Protein AF-A0A4Q2YCP3-F1 (afdb_monomer)

Secondary structure (DSSP, 8-state):
-PPP------THHHHHHHTTBSTTSSBS-HHHHHHHHHHHHHHHHHHHHHHHHHHHHHHHHTS-GGGPPP--HHHHHHHHHHHHHT-

Foldseek 3Di:
DDDDDDDDDDDPVVVVLVCQEDDNHPHPDSVRVVVVVVVVVVVVVVVVVVVVVCVV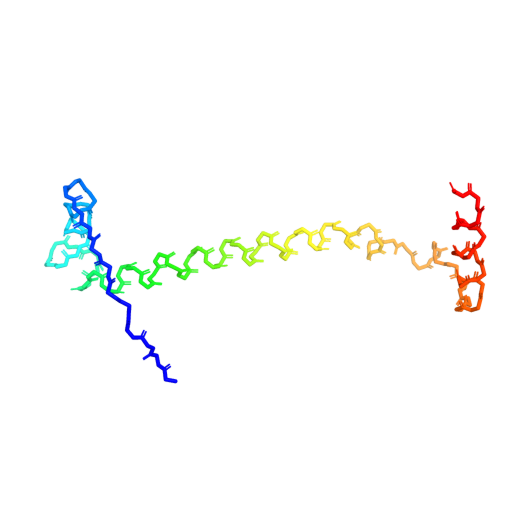CVVVVVDDPVPDDDDDPVVVVVVVVVVVVVD

pLDDT: mean 89.93, std 6.57, range [55.5, 96.88]

Solvent-accessible surface area (backbone atoms only — not comparable to full-atom values): 5375 Å² total; per-residue (Å²): 133,91,80,89,82,91,82,88,66,62,74,71,56,35,54,55,49,52,64,39,23,41,99,88,21,93,24,84,35,66,69,56,48,50,53,50,52,52,48,54,49,49,51,52,53,51,50,51,54,50,49,53,51,49,60,69,43,43,65,67,73,71,50,60,76,88,78,62,74,95,79,58,70,68,59,52,55,50,52,54,52,51,58,59,73,75,108

Mean predicted aligned error: 8.57 Å

Sequence (87 aa):
MAEGINVRFAGRLQRFIEARTGSNGTYQSASEYIRDLVRHDFEREYESQKEALYQELKAGAAAPVSGFLPLDVEDVIRDAKMRRAAR

Structure (mmCIF, N/CA/C/O backbone):
data_AF-A0A4Q2YCP3-F1
#
_entry.id   AF-A0A4Q2YCP3-F1
#
loop_
_atom_site.group_PDB
_atom_site.id
_atom_site.type_symbol
_atom_site.label_atom_id
_atom_site.label_alt_id
_atom_site.label_comp_id
_atom_site.label_asym_id
_atom_site.label_entity_id
_atom_site.label_seq_id
_atom_site.pdbx_PDB_ins_code
_atom_site.Cartn_x
_atom_site.Cartn_y
_atom_site.Cartn_z
_atom_site.occupancy
_atom_site.B_iso_or_equiv
_atom_site.auth_seq_id
_atom_site.auth_comp_id
_atom_site.auth_asym_id
_atom_site.auth_atom_id
_atom_site.pdbx_PDB_model_num
ATOM 1 N N . MET A 1 1 ? 9.698 12.924 13.866 1.00 55.50 1 MET A N 1
ATOM 2 C CA . MET A 1 1 ? 8.710 13.018 14.964 1.00 55.50 1 MET A CA 1
ATOM 3 C C . MET A 1 1 ? 7.363 12.623 14.387 1.00 55.50 1 MET A C 1
ATOM 5 O O . MET A 1 1 ? 7.097 13.023 13.264 1.00 55.50 1 MET A O 1
ATOM 9 N N . ALA A 1 2 ? 6.571 11.796 15.072 1.00 69.62 2 ALA A N 1
ATOM 10 C CA 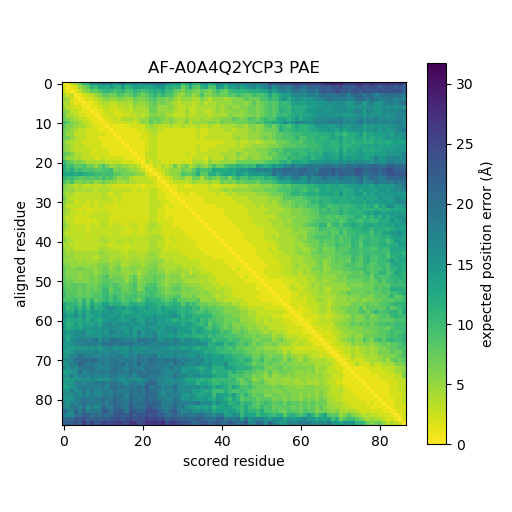. ALA A 1 2 ? 5.227 11.463 14.599 1.00 69.62 2 ALA A CA 1
ATOM 11 C C . ALA A 1 2 ? 4.272 12.613 14.947 1.00 69.62 2 ALA A C 1
ATOM 13 O O . ALA A 1 2 ? 4.255 13.061 16.093 1.00 69.62 2 ALA A O 1
ATOM 14 N N . GLU A 1 3 ? 3.510 13.092 13.968 1.00 87.19 3 GLU A N 1
ATOM 15 C CA . GLU A 1 3 ? 2.502 14.135 14.159 1.00 87.19 3 GLU A CA 1
ATOM 16 C C . GLU A 1 3 ? 1.129 13.496 14.407 1.00 87.19 3 GLU A C 1
ATOM 18 O O . GLU A 1 3 ? 0.773 12.487 13.794 1.00 87.19 3 GLU A O 1
ATOM 23 N N . GLY A 1 4 ? 0.375 14.040 15.363 1.00 84.12 4 GLY A N 1
ATOM 24 C CA . GLY A 1 4 ? -0.951 13.537 15.708 1.00 84.12 4 GLY A CA 1
ATOM 25 C C . GLY A 1 4 ? -2.013 14.049 14.739 1.00 84.12 4 GLY A C 1
ATOM 26 O O . GLY A 1 4 ? -2.087 15.245 14.478 1.00 84.12 4 GLY A O 1
ATOM 27 N N . ILE A 1 5 ? -2.880 13.158 14.259 1.00 86.56 5 ILE A N 1
ATOM 28 C CA . ILE A 1 5 ? -4.024 13.511 13.410 1.00 86.56 5 ILE A CA 1
ATOM 29 C C . ILE A 1 5 ? -5.304 13.391 14.246 1.00 86.56 5 ILE A C 1
ATOM 31 O O . ILE A 1 5 ? -5.517 12.380 14.916 1.00 86.56 5 ILE A O 1
ATOM 35 N N . ASN A 1 6 ? -6.168 14.410 14.211 1.00 89.38 6 ASN A N 1
ATOM 36 C CA . ASN A 1 6 ? -7.496 14.349 14.825 1.00 89.38 6 ASN A CA 1
ATOM 37 C C . ASN A 1 6 ? -8.533 13.957 13.767 1.00 89.38 6 ASN A C 1
ATOM 39 O O . ASN A 1 6 ? -8.744 14.692 12.805 1.00 89.38 6 ASN A O 1
ATOM 43 N N . VAL A 1 7 ? -9.185 12.810 13.954 1.00 88.06 7 VAL A N 1
ATOM 44 C CA . VAL A 1 7 ? -10.230 12.317 13.050 1.00 88.06 7 VAL A CA 1
ATOM 45 C C . VAL A 1 7 ? -11.514 12.118 13.841 1.00 88.06 7 VAL A C 1
ATOM 47 O O . VAL A 1 7 ? -11.507 11.503 14.907 1.00 88.06 7 VAL A O 1
ATOM 50 N N . ARG A 1 8 ? -12.630 12.631 13.315 1.00 90.69 8 ARG A N 1
ATOM 51 C CA . ARG A 1 8 ? -13.957 12.476 13.919 1.00 90.69 8 ARG A CA 1
ATOM 52 C C . ARG A 1 8 ? -14.769 11.461 13.127 1.00 90.69 8 ARG A C 1
ATOM 54 O O . ARG A 1 8 ? -15.005 11.650 11.938 1.00 90.69 8 ARG A O 1
ATOM 61 N N . PHE A 1 9 ? -15.238 10.422 13.807 1.00 89.06 9 PHE A N 1
ATOM 62 C CA . PHE A 1 9 ? -16.175 9.445 13.258 1.00 89.06 9 PHE A CA 1
ATOM 63 C C . PHE A 1 9 ? -17.546 9.648 13.897 1.00 89.06 9 PHE A C 1
ATOM 65 O O . PHE A 1 9 ? -17.633 9.941 15.085 1.00 89.06 9 PHE A O 1
ATOM 72 N N . ALA A 1 10 ? -18.616 9.482 13.118 1.00 92.69 10 ALA A N 1
ATOM 73 C CA . ALA A 1 10 ? -19.983 9.633 13.603 1.00 92.69 10 ALA A CA 1
ATOM 74 C C . ALA A 1 10 ? -20.848 8.416 13.255 1.00 92.69 10 ALA A C 1
ATOM 76 O O . ALA A 1 10 ? -20.619 7.707 12.267 1.00 92.69 10 ALA A O 1
ATOM 77 N N . GLY A 1 11 ? -21.873 8.180 14.075 1.00 94.12 11 GLY A N 1
ATOM 78 C CA . GLY A 1 11 ? -22.926 7.207 13.800 1.00 94.12 11 GLY A CA 1
ATOM 79 C C . GLY A 1 11 ? -22.408 5.773 13.676 1.00 94.12 11 GLY A C 1
ATOM 80 O O . GLY A 1 11 ? -21.863 5.206 14.620 1.00 94.12 11 GLY A O 1
ATOM 81 N N . ARG A 1 12 ? -22.626 5.150 12.512 1.00 94.50 12 ARG A N 1
ATOM 82 C CA . ARG A 1 12 ? -22.291 3.733 12.288 1.00 94.50 12 ARG A CA 1
ATOM 83 C C . ARG A 1 12 ? -20.785 3.466 12.335 1.00 94.50 12 ARG A C 1
ATOM 85 O O . ARG A 1 12 ? -20.392 2.414 12.827 1.00 94.50 12 ARG A O 1
ATOM 92 N N . LEU A 1 13 ? -19.965 4.400 11.851 1.00 91.81 13 LEU A N 1
ATOM 93 C CA . LEU A 1 13 ? -18.506 4.246 11.840 1.00 91.81 13 LEU A CA 1
ATOM 94 C C . LEU A 1 13 ? -17.924 4.314 13.250 1.00 91.81 13 LEU A C 1
ATOM 96 O O . LEU A 1 13 ? -17.057 3.515 13.584 1.00 91.81 13 LEU A O 1
ATOM 100 N N . GLN A 1 14 ? -18.457 5.201 14.093 1.00 92.62 14 GLN A N 1
ATOM 101 C CA . GLN A 1 14 ? -18.077 5.265 15.501 1.00 92.62 14 GLN A CA 1
ATOM 102 C C . GLN A 1 14 ? -18.357 3.928 16.201 1.00 92.62 14 GLN A C 1
ATOM 104 O O . GLN A 1 14 ? -17.436 3.332 16.749 1.00 92.62 14 GLN A O 1
ATOM 109 N N . ARG A 1 15 ? -19.585 3.399 16.082 1.00 92.31 15 ARG A N 1
ATOM 110 C CA . ARG A 1 15 ? -19.952 2.094 16.667 1.00 92.31 15 ARG A CA 1
ATOM 111 C C . ARG A 1 15 ? -19.088 0.943 16.153 1.00 92.31 15 ARG A C 1
ATOM 113 O O . ARG A 1 15 ? -18.802 0.002 16.884 1.00 92.31 15 ARG A O 1
ATOM 120 N N . PHE A 1 16 ? -18.688 1.000 14.885 1.00 91.94 16 PHE A N 1
ATOM 121 C CA . PHE A 1 16 ? -17.820 -0.009 14.287 1.00 91.94 16 PHE A CA 1
ATOM 122 C C . PHE A 1 16 ? -16.400 0.022 14.867 1.00 91.94 16 PHE A C 1
ATOM 124 O O . PHE A 1 16 ? -15.823 -1.037 15.099 1.00 91.94 16 PHE A O 1
ATOM 131 N N . ILE A 1 17 ? -15.850 1.214 15.115 1.00 92.12 17 ILE A N 1
ATOM 132 C CA . ILE A 1 17 ? -14.551 1.370 15.781 1.00 92.12 17 ILE A CA 1
ATOM 133 C C . ILE A 1 17 ? -14.663 0.931 17.240 1.00 92.12 17 ILE A C 1
ATOM 135 O O . ILE A 1 17 ? -13.848 0.133 17.687 1.00 92.12 17 ILE A O 1
ATOM 139 N N . GLU A 1 18 ? -15.708 1.366 17.949 1.00 90.56 18 GLU A N 1
ATOM 140 C CA . GLU A 1 18 ? -15.970 0.974 19.339 1.00 90.56 18 GLU A CA 1
ATOM 141 C C . GLU A 1 18 ? -16.032 -0.551 19.494 1.00 90.56 18 GLU A C 1
ATOM 143 O O . GLU A 1 18 ? -15.396 -1.087 20.391 1.00 90.56 18 GLU A O 1
ATOM 148 N N . ALA A 1 19 ? -16.687 -1.270 18.575 1.00 91.69 19 ALA A N 1
ATOM 149 C CA . ALA A 1 19 ? -16.753 -2.735 18.595 1.00 91.69 19 ALA A CA 1
ATOM 150 C C . ALA A 1 19 ? -15.397 -3.440 18.382 1.00 91.69 19 ALA A C 1
ATOM 152 O O . ALA A 1 19 ? -15.265 -4.622 18.694 1.00 91.69 19 ALA A O 1
ATOM 153 N N . ARG A 1 20 ? -14.396 -2.747 17.827 1.00 91.38 20 ARG A N 1
ATOM 154 C CA . ARG A 1 20 ? -13.042 -3.275 17.586 1.00 91.38 20 ARG A CA 1
ATOM 155 C C . ARG A 1 20 ? -12.035 -2.838 18.644 1.00 91.38 20 ARG A C 1
ATOM 157 O O . ARG A 1 20 ? -10.914 -3.341 18.639 1.00 91.38 20 ARG A O 1
ATOM 164 N N . THR A 1 21 ? -12.421 -1.929 19.537 1.00 90.69 21 THR A N 1
ATOM 165 C CA . THR A 1 21 ? -11.530 -1.324 20.532 1.00 90.69 21 THR A CA 1
ATOM 166 C C . THR A 1 21 ? -12.014 -1.559 21.961 1.00 90.69 21 THR A C 1
ATOM 168 O O . THR A 1 21 ? -13.200 -1.767 22.193 1.00 90.69 21 THR A O 1
ATOM 171 N N . GLY A 1 22 ? -11.117 -1.473 22.940 1.00 80.06 22 GLY A N 1
ATOM 172 C CA . GLY A 1 22 ? -11.470 -1.623 24.355 1.00 80.06 22 GLY A CA 1
ATOM 173 C C . GLY A 1 22 ? -11.503 -3.085 24.808 1.00 80.06 22 GLY A C 1
ATOM 174 O O . GLY A 1 22 ? -10.945 -3.954 24.151 1.00 80.06 22 GLY A O 1
ATOM 175 N N . SER A 1 23 ? -12.136 -3.367 25.949 1.00 76.56 23 SER A N 1
ATOM 176 C CA . SER A 1 23 ? -12.015 -4.648 26.674 1.00 76.56 23 SER A CA 1
ATOM 177 C C . SER A 1 23 ? -12.440 -5.891 25.888 1.00 76.56 23 SER A C 1
ATOM 179 O O . SER A 1 23 ? -11.908 -6.968 26.136 1.00 76.56 23 SER A O 1
ATOM 181 N N . ASN A 1 24 ? -13.377 -5.746 24.949 1.00 79.31 24 ASN A N 1
ATOM 182 C CA . ASN A 1 24 ? -13.870 -6.845 24.112 1.00 79.31 24 ASN A CA 1
ATOM 183 C C . ASN A 1 24 ? -13.358 -6.757 22.662 1.00 79.31 24 ASN A C 1
ATOM 185 O O . ASN A 1 24 ? -13.752 -7.566 21.824 1.00 79.31 24 ASN A O 1
ATOM 189 N N . GLY A 1 25 ? -12.541 -5.748 22.352 1.00 83.19 25 GLY A N 1
ATOM 190 C CA . GLY A 1 25 ? -12.002 -5.495 21.022 1.00 83.19 25 GLY A CA 1
ATOM 191 C C . GLY A 1 25 ? -10.591 -6.053 20.857 1.00 83.19 25 GLY A C 1
ATOM 192 O O . GLY A 1 25 ? -9.870 -6.267 21.826 1.00 83.19 25 GLY A O 1
ATOM 193 N N . THR A 1 26 ? -10.176 -6.266 19.610 1.00 90.19 26 THR A N 1
ATOM 194 C CA . THR A 1 26 ? -8.816 -6.730 19.285 1.00 90.19 26 THR A CA 1
ATOM 195 C C . THR A 1 26 ? -7.757 -5.643 19.501 1.00 90.19 26 THR A C 1
ATOM 197 O O . THR A 1 26 ? -6.579 -5.959 19.620 1.00 90.19 26 THR A O 1
ATOM 200 N N . TYR A 1 27 ? -8.164 -4.370 19.551 1.00 93.88 27 TYR A N 1
ATOM 201 C CA . TYR A 1 27 ? -7.267 -3.221 19.677 1.00 93.88 27 TYR A CA 1
ATOM 202 C C . TYR A 1 27 ? -7.494 -2.478 20.998 1.00 93.88 27 TYR A C 1
ATOM 204 O O . TYR A 1 27 ? -8.623 -2.315 21.465 1.00 93.88 27 TYR A O 1
ATOM 212 N N . GLN A 1 28 ? -6.431 -1.940 21.587 1.00 90.81 28 GLN A N 1
ATOM 213 C CA . GLN A 1 28 ? -6.513 -1.211 22.852 1.00 90.81 28 GLN A CA 1
ATOM 214 C C . GLN A 1 28 ? -7.099 0.197 22.670 1.00 90.81 28 GLN A C 1
ATOM 216 O O . GLN A 1 28 ? -7.697 0.754 23.590 1.00 90.81 28 GLN A O 1
ATOM 221 N N . SER A 1 29 ? -6.938 0.794 21.484 1.00 91.75 29 SER A N 1
ATOM 222 C CA . SER A 1 29 ? -7.427 2.146 21.191 1.00 91.75 29 SER A CA 1
ATOM 223 C C . SER A 1 29 ? -7.830 2.334 19.729 1.00 91.75 29 SER A C 1
ATOM 225 O O . SER A 1 29 ? -7.338 1.646 18.835 1.00 91.75 29 SER A O 1
ATOM 227 N N . ALA A 1 30 ? -8.665 3.344 19.468 1.00 90.94 30 ALA A N 1
ATOM 228 C CA . ALA A 1 30 ? -9.00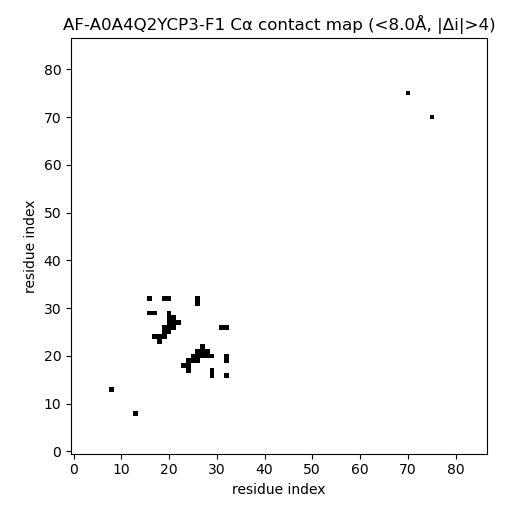6 3.753 18.106 1.00 90.94 30 ALA A CA 1
ATOM 229 C C . ALA A 1 30 ? -7.760 4.145 17.297 1.00 90.94 30 ALA A C 1
ATOM 231 O O . ALA A 1 30 ? -7.632 3.763 16.140 1.00 90.94 30 ALA A O 1
ATOM 232 N N . SER A 1 31 ? -6.803 4.848 17.910 1.00 90.81 31 SER A N 1
ATOM 233 C CA . SER A 1 31 ? -5.562 5.251 17.239 1.00 90.81 31 SER A CA 1
ATOM 234 C C . SER A 1 31 ? -4.702 4.060 16.815 1.00 90.81 31 SER A C 1
ATOM 236 O O . SER A 1 31 ? -4.017 4.135 15.800 1.00 90.81 31 SER A O 1
ATOM 238 N N . GLU A 1 32 ? -4.717 2.970 17.582 1.00 92.19 32 GLU A N 1
ATOM 239 C CA . GLU A 1 32 ? -4.031 1.731 17.214 1.00 92.19 32 GLU A CA 1
ATOM 240 C C . GLU A 1 32 ? -4.703 1.062 16.018 1.00 92.19 32 GLU A C 1
ATOM 242 O O . GLU A 1 32 ? -4.029 0.777 15.031 1.00 92.19 32 GLU A O 1
ATOM 247 N N . TYR A 1 33 ? -6.029 0.919 16.068 1.00 93.31 33 TYR A N 1
ATOM 248 C CA . TYR A 1 33 ? -6.802 0.360 14.965 1.00 93.31 33 TYR A CA 1
ATOM 249 C C . TYR A 1 33 ? -6.613 1.153 13.663 1.00 93.31 33 TYR A C 1
ATOM 251 O O . TYR A 1 33 ? -6.383 0.578 12.604 1.00 93.31 33 TYR A O 1
ATOM 259 N N . ILE A 1 34 ? -6.646 2.487 13.733 1.00 92.75 34 ILE A N 1
ATOM 260 C CA . ILE A 1 34 ? -6.438 3.348 12.562 1.00 92.75 34 ILE A CA 1
ATOM 261 C C . ILE A 1 34 ? -5.010 3.225 12.020 1.00 92.75 34 ILE A C 1
ATOM 263 O O . ILE A 1 34 ? -4.831 3.150 10.807 1.00 92.75 34 ILE A O 1
ATOM 267 N N . ARG A 1 35 ? -3.990 3.164 12.886 1.00 92.25 35 ARG A N 1
ATOM 268 C CA . ARG A 1 35 ? -2.600 2.945 12.446 1.00 92.25 35 ARG A CA 1
ATOM 269 C C . ARG A 1 35 ? -2.441 1.619 11.713 1.00 92.25 35 ARG A C 1
ATOM 271 O O . ARG A 1 35 ? -1.719 1.561 10.723 1.00 92.25 35 ARG A O 1
ATOM 278 N N . ASP A 1 36 ? -3.111 0.581 12.193 1.00 94.94 36 ASP A N 1
ATOM 279 C CA . ASP A 1 36 ? -3.091 -0.731 11.559 1.00 94.94 36 ASP A CA 1
ATOM 280 C C . ASP A 1 36 ? -3.799 -0.727 10.197 1.00 94.94 36 ASP A C 1
ATOM 282 O O . ASP A 1 36 ? -3.248 -1.198 9.205 1.00 94.94 36 ASP A O 1
ATOM 286 N N . LEU A 1 37 ? -4.965 -0.077 10.108 1.00 94.38 37 LEU A N 1
ATOM 287 C CA . LEU A 1 37 ? -5.672 0.111 8.841 1.00 94.38 37 LEU A CA 1
ATOM 288 C C . LEU A 1 37 ? -4.831 0.857 7.803 1.00 94.38 37 LEU A C 1
ATOM 290 O O . LEU A 1 37 ? -4.770 0.419 6.658 1.00 94.38 37 LEU A O 1
ATOM 294 N N . VAL A 1 38 ? -4.184 1.958 8.197 1.00 94.69 38 VAL A N 1
ATOM 295 C CA . VAL A 1 38 ? -3.319 2.745 7.303 1.00 94.69 38 VAL A CA 1
ATOM 296 C C . VAL A 1 38 ? -2.104 1.932 6.868 1.00 94.69 38 VAL A C 1
ATOM 298 O O . VAL A 1 38 ? -1.723 1.997 5.705 1.00 94.69 38 VAL A O 1
ATOM 301 N N . ARG A 1 39 ? -1.515 1.130 7.765 1.00 95.75 39 ARG A N 1
ATOM 302 C CA . ARG A 1 39 ? -0.407 0.239 7.405 1.00 95.75 39 ARG A CA 1
ATOM 303 C C . ARG A 1 39 ? -0.835 -0.767 6.344 1.00 95.75 39 ARG A C 1
ATOM 305 O O . ARG A 1 39 ? -0.165 -0.884 5.328 1.00 95.75 39 ARG A O 1
ATOM 312 N N . HIS A 1 40 ? -1.962 -1.438 6.548 1.00 96.56 40 HIS A N 1
ATOM 313 C CA . HIS A 1 40 ? -2.467 -2.391 5.568 1.00 96.56 40 HIS A CA 1
ATOM 314 C C . HIS A 1 40 ? -2.871 -1.735 4.249 1.00 96.56 40 HIS A C 1
ATOM 316 O O . HIS A 1 40 ? -2.756 -2.358 3.198 1.00 96.56 40 HIS A O 1
ATOM 322 N N . ASP A 1 41 ? -3.360 -0.498 4.286 1.00 96.69 41 ASP A N 1
ATOM 323 C CA . ASP A 1 41 ? -3.647 0.265 3.074 1.00 96.69 41 ASP A CA 1
ATOM 324 C C . ASP A 1 41 ? -2.378 0.576 2.287 1.00 96.69 41 ASP A C 1
ATOM 326 O O . ASP A 1 41 ? -2.281 0.229 1.112 1.00 96.69 41 ASP A O 1
ATOM 330 N N . PHE A 1 42 ? -1.360 1.085 2.979 1.00 96.00 42 PHE A N 1
ATOM 331 C CA . PHE A 1 42 ? -0.042 1.322 2.411 1.00 96.00 42 PHE A CA 1
ATOM 332 C C . PHE A 1 42 ? 0.577 0.044 1.830 1.00 96.00 42 PHE A C 1
ATOM 334 O O . PHE A 1 42 ? 1.072 0.060 0.708 1.00 96.00 42 PHE A O 1
ATOM 341 N N . GLU A 1 43 ? 0.532 -1.073 2.559 1.00 96.88 43 GLU A N 1
ATOM 342 C CA . GLU A 1 43 ? 1.072 -2.357 2.097 1.00 96.88 43 GLU A CA 1
ATOM 343 C C . GLU A 1 43 ? 0.372 -2.842 0.824 1.00 96.88 43 GLU A C 1
ATOM 345 O O . GLU A 1 43 ? 1.041 -3.273 -0.112 1.00 96.88 43 GLU A O 1
ATOM 350 N N . ARG A 1 44 ? -0.962 -2.733 0.749 1.00 96.31 44 ARG A N 1
ATOM 351 C CA . ARG A 1 44 ? -1.719 -3.103 -0.458 1.00 96.31 44 ARG A CA 1
ATOM 352 C C . ARG A 1 44 ? -1.332 -2.244 -1.656 1.00 96.31 44 ARG A C 1
ATOM 354 O O . ARG A 1 44 ? -1.114 -2.785 -2.739 1.00 96.31 44 ARG A O 1
ATOM 361 N N . GLU A 1 45 ? -1.257 -0.927 -1.479 1.00 95.62 45 GLU A N 1
ATOM 362 C CA . GLU A 1 45 ? -0.873 -0.019 -2.562 1.00 95.62 45 GLU A CA 1
ATOM 363 C C . GLU A 1 45 ? 0.572 -0.247 -3.007 1.00 95.62 45 GLU A C 1
ATOM 365 O O . GLU A 1 45 ? 0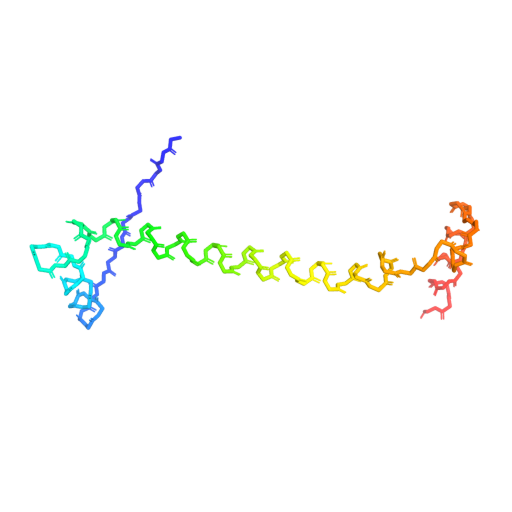.854 -0.285 -4.206 1.00 95.62 45 GLU A O 1
ATOM 370 N N . TYR A 1 46 ? 1.481 -0.433 -2.051 1.00 94.69 46 TYR A N 1
ATOM 371 C CA . TYR A 1 46 ? 2.886 -0.691 -2.323 1.00 94.69 46 TYR A CA 1
ATOM 372 C C . TYR A 1 46 ? 3.081 -2.005 -3.083 1.00 94.69 46 TYR A C 1
ATOM 374 O O . TYR A 1 46 ? 3.746 -2.025 -4.120 1.00 94.69 46 TYR A O 1
ATOM 382 N N . GLU A 1 47 ? 2.460 -3.094 -2.623 1.00 94.44 47 GLU A N 1
ATOM 383 C CA . GLU A 1 47 ? 2.545 -4.390 -3.298 1.00 94.44 47 GLU A CA 1
ATOM 384 C C . GLU A 1 47 ? 1.887 -4.357 -4.681 1.00 94.44 47 GLU A C 1
ATOM 386 O O . GLU A 1 47 ? 2.434 -4.922 -5.623 1.00 94.44 47 GLU A O 1
ATOM 391 N N . SER A 1 48 ? 0.780 -3.627 -4.858 1.00 93.94 48 SER A N 1
ATOM 392 C CA . SER A 1 48 ? 0.170 -3.451 -6.182 1.00 93.94 48 SER A CA 1
ATOM 393 C C . SER A 1 48 ? 1.091 -2.714 -7.158 1.00 93.94 4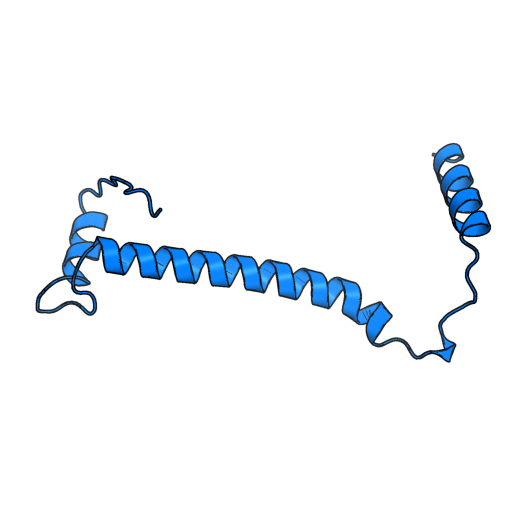8 SER A C 1
ATOM 395 O O . SER A 1 48 ? 1.171 -3.097 -8.325 1.00 93.94 48 SER A O 1
ATOM 397 N N . GLN A 1 49 ? 1.773 -1.655 -6.712 1.00 92.44 49 GLN A N 1
ATOM 398 C CA . GLN A 1 49 ? 2.719 -0.914 -7.555 1.00 92.44 49 GLN A CA 1
ATOM 399 C C . GLN A 1 49 ? 3.939 -1.767 -7.905 1.00 92.44 49 GLN A C 1
ATOM 401 O O . GLN A 1 49 ? 4.378 -1.798 -9.056 1.00 92.44 49 GLN A O 1
ATOM 406 N N . LYS A 1 50 ? 4.460 -2.495 -6.917 1.00 92.19 50 LYS A N 1
ATOM 407 C CA . LYS A 1 50 ? 5.571 -3.426 -7.092 1.00 92.19 50 LYS A CA 1
ATOM 408 C C . LYS A 1 50 ? 5.216 -4.541 -8.075 1.00 92.19 50 LYS A C 1
ATOM 410 O O . LYS A 1 50 ? 5.996 -4.808 -8.984 1.00 92.19 50 LYS A O 1
ATOM 415 N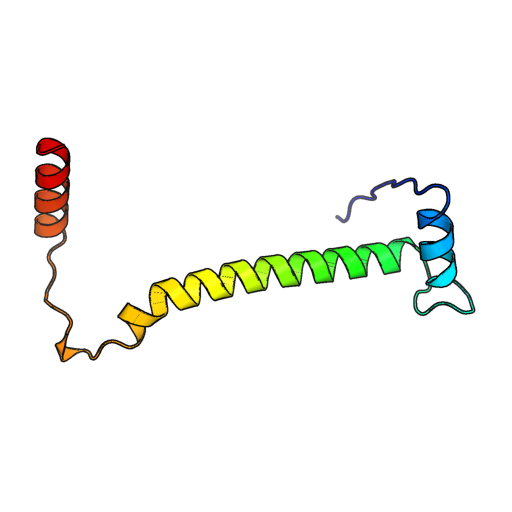 N . GLU A 1 51 ? 4.047 -5.161 -7.937 1.00 94.38 51 GLU A N 1
ATOM 416 C CA . GLU A 1 51 ? 3.587 -6.220 -8.841 1.00 94.38 51 GLU A CA 1
ATOM 417 C C . GLU A 1 51 ? 3.428 -5.702 -10.275 1.00 94.38 51 GLU A C 1
ATOM 419 O O . GLU A 1 51 ? 3.897 -6.345 -11.212 1.00 94.38 51 GLU A O 1
ATOM 424 N N . ALA A 1 52 ? 2.850 -4.510 -10.459 1.00 92.94 52 ALA A N 1
ATOM 425 C CA . ALA A 1 52 ? 2.734 -3.892 -11.779 1.00 92.94 52 ALA A CA 1
ATOM 426 C C . ALA A 1 52 ? 4.108 -3.706 -12.450 1.00 92.94 52 ALA A C 1
ATOM 428 O O . ALA A 1 52 ? 4.281 -4.085 -13.610 1.00 92.94 52 ALA A O 1
ATOM 429 N N . LEU A 1 53 ? 5.101 -3.212 -11.702 1.00 92.12 53 LEU A N 1
ATOM 430 C CA . LEU A 1 53 ? 6.476 -3.070 -12.184 1.00 92.12 53 LEU A CA 1
ATOM 431 C C . LEU A 1 53 ? 7.105 -4.426 -12.539 1.00 92.12 53 LEU A C 1
ATOM 433 O O . LEU A 1 53 ? 7.734 -4.564 -13.588 1.00 92.12 53 LEU A O 1
ATOM 437 N N . TYR A 1 54 ? 6.928 -5.445 -11.693 1.00 91.19 54 TYR A N 1
ATOM 438 C CA . TYR A 1 54 ? 7.434 -6.786 -11.991 1.00 91.19 54 TYR A CA 1
ATOM 439 C C . TYR A 1 54 ? 6.816 -7.356 -13.263 1.00 91.19 54 TYR A C 1
ATOM 441 O O . TYR A 1 54 ? 7.543 -7.941 -14.062 1.00 91.19 54 TYR A O 1
ATOM 449 N N . GLN A 1 55 ? 5.512 -7.176 -13.482 1.00 93.31 55 GLN A N 1
ATOM 450 C CA . GLN A 1 55 ? 4.848 -7.668 -14.689 1.00 93.31 55 GLN A CA 1
ATOM 451 C C . GLN A 1 55 ? 5.331 -6.955 -15.954 1.00 93.31 55 GLN A C 1
ATOM 453 O O . GLN A 1 55 ? 5.541 -7.618 -16.969 1.00 93.31 55 GLN A O 1
ATOM 458 N N . GLU A 1 56 ? 5.576 -5.644 -15.892 1.00 92.44 56 GLU A N 1
ATOM 459 C CA . GLU A 1 56 ? 6.152 -4.888 -17.010 1.00 92.44 56 GLU A CA 1
ATOM 460 C C . GLU A 1 56 ? 7.557 -5.398 -17.369 1.00 92.44 56 GLU A C 1
ATOM 462 O O . GLU A 1 56 ? 7.871 -5.635 -18.537 1.00 92.44 56 GLU A O 1
ATOM 467 N N . LEU A 1 57 ? 8.391 -5.649 -16.358 1.00 92.81 57 LEU A N 1
ATOM 468 C CA . LEU A 1 57 ? 9.771 -6.092 -16.557 1.00 92.81 57 LEU A CA 1
ATOM 469 C C . LEU A 1 57 ? 9.896 -7.586 -16.881 1.00 92.81 57 LEU A C 1
ATOM 471 O O . LEU A 1 57 ? 10.894 -8.000 -17.475 1.00 92.81 57 LEU A O 1
ATOM 475 N N . LYS A 1 58 ? 8.904 -8.409 -16.517 1.00 93.12 58 LYS A N 1
ATOM 476 C CA . LYS A 1 58 ? 8.955 -9.877 -16.616 1.00 93.12 58 LYS A CA 1
ATOM 477 C C . LYS A 1 58 ? 9.287 -10.367 -18.019 1.00 93.12 58 LYS A C 1
ATOM 479 O O . LYS A 1 58 ? 10.069 -11.303 -18.156 1.00 93.12 58 LYS A O 1
ATOM 484 N N . ALA A 1 59 ? 8.715 -9.744 -19.048 1.00 87.12 59 ALA A N 1
ATOM 485 C CA . ALA A 1 59 ? 8.943 -10.146 -20.434 1.00 87.12 59 ALA A CA 1
ATOM 486 C C . ALA A 1 59 ? 10.418 -9.995 -20.843 1.00 87.12 59 ALA A C 1
ATOM 488 O O . ALA A 1 59 ? 10.986 -10.910 -21.433 1.00 87.12 59 ALA A O 1
ATOM 489 N N . GLY A 1 60 ? 11.048 -8.871 -20.484 1.00 87.88 60 GLY A N 1
ATOM 490 C CA . GLY A 1 60 ? 12.467 -8.633 -20.750 1.00 87.88 60 GLY A CA 1
ATOM 491 C C . GLY A 1 60 ? 13.379 -9.459 -19.843 1.00 87.88 60 GLY A C 1
ATOM 492 O O . GLY A 1 60 ? 14.340 -10.053 -20.314 1.00 87.88 60 GLY A O 1
ATOM 493 N N . ALA A 1 61 ? 13.054 -9.557 -18.552 1.00 87.50 61 ALA A N 1
ATOM 494 C CA . ALA A 1 61 ? 13.860 -10.289 -17.576 1.00 87.50 61 ALA A CA 1
ATOM 495 C C . ALA A 1 61 ? 13.866 -11.812 -17.804 1.00 87.50 61 ALA A C 1
ATOM 497 O O . ALA A 1 61 ? 14.855 -12.472 -17.496 1.00 87.50 61 ALA A O 1
ATOM 498 N N . ALA A 1 62 ? 12.779 -12.376 -18.339 1.00 91.12 62 ALA A N 1
ATOM 499 C CA . ALA A 1 62 ? 12.687 -13.796 -18.679 1.00 91.12 62 ALA A CA 1
ATOM 500 C C . ALA A 1 62 ? 13.230 -14.126 -20.083 1.00 91.12 62 ALA A C 1
ATOM 502 O O . ALA A 1 62 ? 13.270 -15.301 -20.456 1.00 91.12 62 ALA A O 1
ATOM 503 N N . ALA A 1 63 ? 13.620 -13.121 -20.876 1.00 91.38 63 ALA A N 1
ATOM 504 C CA . ALA A 1 63 ? 14.142 -13.343 -22.217 1.00 91.38 63 ALA A CA 1
ATOM 505 C C . ALA A 1 63 ? 15.534 -14.005 -22.162 1.00 91.38 63 ALA A C 1
ATOM 507 O O . ALA A 1 63 ? 16.365 -13.650 -21.321 1.00 91.38 63 ALA A O 1
ATOM 508 N N . PRO A 1 64 ? 15.834 -14.960 -23.060 1.00 91.06 64 PRO A N 1
ATOM 509 C CA . PRO A 1 64 ? 17.168 -15.536 -23.148 1.00 91.06 64 PRO A CA 1
ATOM 510 C C . PRO A 1 64 ? 18.176 -14.478 -23.606 1.00 91.06 64 PRO A C 1
ATOM 512 O O . PRO A 1 64 ? 17.860 -13.635 -24.444 1.00 91.06 64 PRO A O 1
ATOM 515 N N . VAL A 1 65 ? 19.422 -14.572 -23.127 1.00 87.25 65 VAL A N 1
ATOM 516 C CA . VAL A 1 65 ? 20.505 -13.632 -23.485 1.00 87.25 65 VAL A CA 1
ATOM 517 C C . VAL A 1 65 ? 20.719 -13.551 -25.006 1.00 87.25 65 VAL A C 1
ATOM 519 O O . VAL A 1 65 ? 21.033 -12.491 -25.533 1.00 87.25 65 VAL A O 1
ATOM 522 N N . SER A 1 66 ? 20.472 -14.644 -25.734 1.00 90.25 66 SER A N 1
ATOM 523 C CA . SER A 1 66 ? 20.549 -14.693 -27.201 1.00 90.25 66 SER A CA 1
ATOM 524 C C . SER A 1 66 ? 19.519 -13.817 -27.925 1.00 90.25 66 SER A C 1
ATOM 526 O O . SER A 1 66 ? 19.689 -13.553 -29.111 1.00 90.25 66 SER A O 1
ATOM 528 N N . GLY A 1 67 ? 18.456 -13.381 -27.244 1.00 84.56 67 GLY A N 1
ATOM 529 C CA . GLY A 1 67 ? 17.460 -12.452 -27.780 1.00 84.56 67 GLY A CA 1
ATOM 530 C C . GLY A 1 67 ? 17.852 -10.978 -27.653 1.00 84.56 67 GLY A C 1
ATOM 531 O O . GLY A 1 67 ? 17.156 -10.124 -28.199 1.00 84.56 67 GLY A O 1
ATOM 532 N N . PHE A 1 68 ? 18.942 -10.663 -26.946 1.00 88.19 68 PHE A N 1
ATOM 533 C CA . PHE A 1 68 ? 19.423 -9.294 -26.789 1.00 88.19 68 PHE A CA 1
ATOM 534 C C . PHE A 1 68 ? 20.391 -8.933 -27.914 1.00 88.19 68 PHE A C 1
ATOM 536 O O . PHE A 1 68 ? 21.291 -9.699 -28.259 1.00 88.19 68 PHE A O 1
ATOM 543 N N . LEU A 1 69 ? 20.212 -7.737 -28.470 1.00 88.62 69 LEU A N 1
ATOM 544 C CA . LEU A 1 69 ? 21.088 -7.178 -29.492 1.00 88.62 69 LEU A CA 1
ATOM 545 C C . LEU A 1 69 ? 22.032 -6.148 -28.860 1.00 88.62 69 LEU A C 1
ATOM 547 O O . LEU A 1 69 ? 21.626 -5.451 -27.925 1.00 88.62 69 LEU A O 1
ATOM 551 N N . PRO A 1 70 ? 23.274 -6.021 -29.359 1.00 88.44 70 PRO A N 1
ATOM 552 C CA . PRO A 1 70 ? 24.141 -4.921 -28.970 1.00 88.44 70 PRO A CA 1
ATOM 553 C C . PRO A 1 70 ? 23.463 -3.596 -29.334 1.00 88.44 70 PRO A C 1
ATOM 555 O O . PRO A 1 70 ? 22.969 -3.4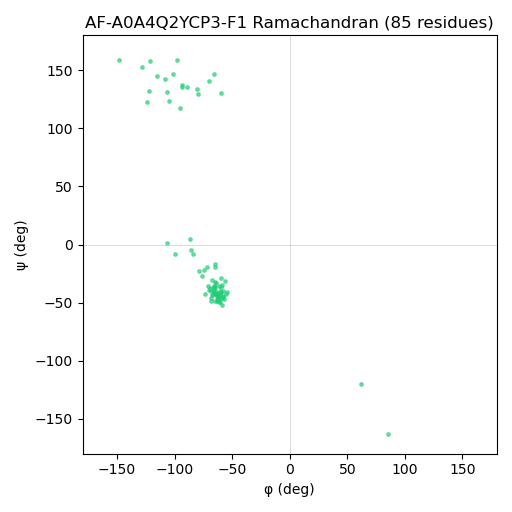27 -30.448 1.00 88.44 70 PRO A O 1
ATOM 558 N N . LEU A 1 71 ? 23.421 -2.678 -28.374 1.00 88.25 71 LEU A N 1
ATOM 559 C CA . LEU A 1 71 ? 22.732 -1.399 -28.493 1.00 88.25 71 LEU A CA 1
ATOM 560 C C . LEU A 1 71 ? 23.725 -0.270 -28.219 1.00 88.25 71 LEU A C 1
ATOM 562 O O . LEU A 1 71 ? 24.318 -0.227 -27.142 1.00 88.25 71 LEU A O 1
ATOM 566 N N . ASP A 1 72 ? 23.876 0.643 -29.178 1.00 92.94 72 ASP A N 1
ATOM 567 C CA . ASP A 1 72 ? 24.570 1.914 -28.979 1.00 92.94 72 ASP A CA 1
ATOM 568 C C . ASP A 1 72 ? 23.551 2.997 -28.595 1.00 92.94 72 ASP A C 1
ATOM 570 O O . ASP A 1 72 ? 22.471 3.116 -29.183 1.00 92.94 72 ASP A O 1
ATOM 574 N N . VAL A 1 73 ? 23.902 3.801 -27.596 1.00 92.38 73 VAL A N 1
ATOM 575 C CA . VAL A 1 73 ? 23.090 4.919 -27.113 1.00 92.38 73 VAL A CA 1
ATOM 576 C C . VAL A 1 73 ? 22.848 5.939 -28.231 1.00 92.38 73 VAL A C 1
ATOM 578 O O . VAL A 1 73 ? 21.744 6.479 -28.336 1.00 92.38 73 VAL A O 1
ATOM 581 N N . GLU A 1 74 ? 23.832 6.173 -29.104 1.00 94.06 74 GLU A N 1
ATOM 582 C CA . GLU A 1 74 ? 23.695 7.126 -30.214 1.00 94.06 74 GLU A CA 1
ATOM 583 C C . GLU A 1 74 ? 22.643 6.681 -31.240 1.00 94.06 74 GLU A C 1
ATOM 585 O O . GLU A 1 74 ? 21.876 7.503 -31.760 1.00 94.06 74 GLU A O 1
ATOM 590 N N . ASP A 1 75 ? 22.541 5.375 -31.491 1.00 90.88 75 ASP A N 1
ATOM 591 C CA . ASP A 1 75 ? 21.542 4.810 -32.400 1.00 90.88 75 ASP A CA 1
ATOM 592 C C . ASP A 1 75 ? 20.126 4.920 -31.817 1.00 90.88 75 ASP A C 1
ATOM 594 O O . ASP A 1 75 ? 19.186 5.271 -32.537 1.00 90.88 75 ASP A O 1
ATOM 598 N N . VAL A 1 76 ? 19.976 4.736 -30.500 1.00 91.88 76 VAL A N 1
ATOM 599 C CA . VAL A 1 76 ? 18.700 4.934 -29.788 1.00 91.88 76 VAL A CA 1
ATOM 600 C C . VAL A 1 76 ? 18.234 6.385 -29.888 1.00 91.88 76 VAL A C 1
ATOM 602 O O . VAL A 1 76 ? 17.069 6.651 -30.195 1.00 91.88 76 VAL A O 1
ATOM 605 N N . ILE A 1 77 ? 19.138 7.342 -29.652 1.00 92.94 77 ILE A N 1
ATOM 606 C CA . ILE A 1 77 ? 18.821 8.774 -29.728 1.00 92.94 77 ILE A CA 1
ATOM 607 C C . ILE A 1 77 ? 18.417 9.154 -31.155 1.00 92.94 77 ILE A C 1
ATOM 609 O O . ILE A 1 77 ? 17.461 9.917 -31.346 1.00 92.94 77 ILE A O 1
ATOM 613 N N . ARG A 1 78 ? 19.125 8.632 -32.164 1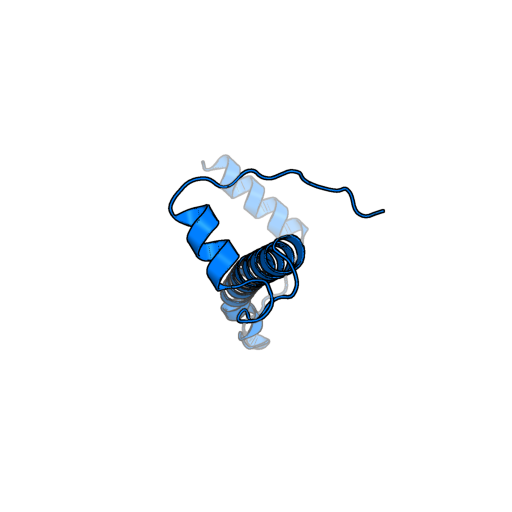.00 93.31 78 ARG A N 1
ATOM 614 C CA . ARG A 1 78 ? 18.812 8.877 -33.576 1.00 93.31 78 ARG A CA 1
ATOM 615 C C . ARG A 1 78 ? 17.419 8.359 -33.932 1.00 93.31 78 ARG A C 1
ATOM 617 O O . ARG A 1 78 ? 16.626 9.119 -34.488 1.00 93.31 78 ARG A O 1
ATOM 624 N N . ASP A 1 79 ? 17.096 7.121 -33.569 1.00 90.44 79 ASP A N 1
ATOM 625 C CA . ASP A 1 79 ? 15.794 6.510 -33.865 1.00 90.44 79 ASP A CA 1
ATOM 626 C C . ASP A 1 79 ? 14.639 7.241 -33.154 1.00 90.44 79 ASP A C 1
ATOM 628 O O . ASP A 1 79 ? 13.630 7.590 -33.770 1.00 90.44 79 ASP A O 1
ATOM 632 N N . ALA A 1 80 ? 14.814 7.607 -31.879 1.00 91.56 80 ALA A N 1
ATOM 633 C CA . ALA A 1 80 ? 13.815 8.379 -31.137 1.00 91.56 80 ALA A CA 1
ATOM 634 C C . ALA A 1 80 ? 13.520 9.748 -31.782 1.00 91.56 80 ALA A C 1
ATOM 636 O O . ALA A 1 80 ? 12.358 10.161 -31.868 1.00 91.56 80 ALA A O 1
ATOM 637 N N . LYS A 1 81 ? 14.553 10.449 -32.276 1.00 92.50 81 LYS A N 1
ATOM 638 C CA . LYS A 1 81 ? 14.393 11.722 -33.004 1.00 92.50 81 LYS A CA 1
ATOM 639 C C . LYS A 1 81 ? 13.637 11.534 -34.320 1.00 92.50 81 LYS A C 1
ATOM 641 O O . LYS A 1 81 ? 12.753 12.336 -34.618 1.00 92.50 81 LYS A O 1
ATOM 646 N N . MET A 1 82 ? 13.935 10.470 -35.066 1.00 90.50 82 MET A N 1
ATOM 647 C CA . MET A 1 82 ? 13.248 10.147 -36.322 1.00 90.50 82 MET A CA 1
ATOM 648 C C . MET A 1 82 ? 11.762 9.843 -36.094 1.00 90.50 82 MET A C 1
ATOM 650 O O . MET A 1 82 ? 10.909 10.410 -36.773 1.00 90.50 82 MET A O 1
ATOM 654 N N . ARG A 1 83 ? 11.429 9.033 -35.078 1.00 91.19 83 ARG A N 1
ATOM 655 C CA . ARG A 1 83 ? 10.032 8.725 -34.713 1.00 91.19 83 ARG A CA 1
ATOM 656 C C . ARG A 1 83 ? 9.241 9.962 -34.294 1.00 91.19 83 ARG A C 1
ATOM 658 O O . ARG A 1 83 ? 8.053 10.052 -34.581 1.00 91.19 83 ARG A O 1
ATOM 665 N N . ARG A 1 84 ? 9.888 10.918 -33.619 1.00 88.75 84 ARG A N 1
ATOM 666 C CA . ARG A 1 84 ? 9.266 12.191 -33.230 1.00 88.75 84 ARG A CA 1
ATOM 667 C C . ARG A 1 84 ? 9.012 13.109 -34.427 1.00 88.75 84 ARG A C 1
ATOM 669 O O . ARG A 1 84 ? 8.017 13.815 -34.413 1.00 88.75 84 ARG A O 1
ATOM 676 N N . ALA A 1 85 ? 9.895 13.115 -35.424 1.00 85.88 85 ALA A N 1
ATOM 677 C CA . ALA A 1 85 ? 9.734 13.923 -36.635 1.00 85.88 85 ALA A CA 1
ATOM 678 C C . ALA A 1 85 ? 8.669 13.365 -37.600 1.00 85.88 85 ALA A C 1
ATOM 680 O O . ALA A 1 85 ? 8.138 14.108 -38.417 1.00 85.88 85 ALA A O 1
ATOM 681 N N . ALA A 1 86 ? 8.363 12.068 -37.503 1.00 78.50 86 ALA A N 1
ATOM 682 C CA . ALA A 1 86 ? 7.339 11.388 -38.297 1.00 78.50 86 ALA A CA 1
ATOM 683 C C . ALA A 1 86 ? 5.918 11.461 -37.694 1.00 78.50 86 ALA A C 1
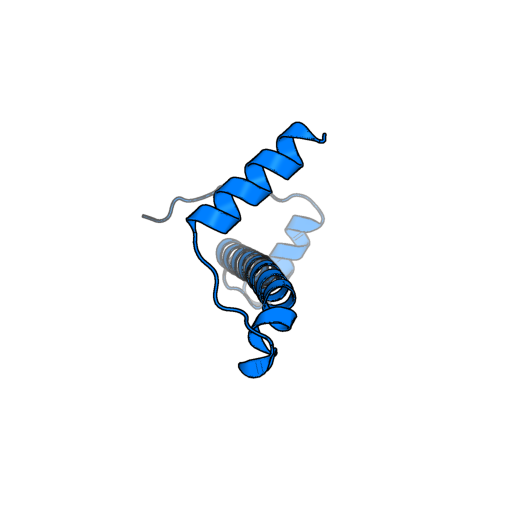ATOM 685 O O . ALA A 1 86 ? 5.006 10.817 -38.214 1.00 78.50 86 ALA A O 1
ATOM 686 N N . ARG A 1 87 ? 5.737 12.191 -36.587 1.00 62.31 87 ARG A N 1
ATOM 687 C CA . ARG A 1 87 ? 4.482 12.320 -35.837 1.00 62.31 87 ARG A CA 1
ATOM 688 C C . ARG A 1 87 ? 3.957 13.746 -35.917 1.00 62.31 87 ARG A C 1
ATOM 690 O O . ARG A 1 87 ? 2.720 13.885 -35.994 1.00 62.31 87 ARG A O 1
#

Radius of gyration: 25.38 Å; Cα contacts (8 Å, |Δi|>4): 24; chains: 1; bounding box: 48×30×65 Å